Protein AF-A0A3M5DFJ5-F1 (afdb_monomer_lite)

Structure (mmCIF, N/CA/C/O backbone):
data_AF-A0A3M5DFJ5-F1
#
_entry.id   AF-A0A3M5DFJ5-F1
#
loop_
_atom_site.group_PDB
_atom_site.id
_atom_site.type_symbol
_atom_site.label_atom_id
_atom_site.label_alt_id
_atom_site.label_comp_id
_atom_site.label_asym_id
_atom_site.label_entity_id
_atom_site.label_seq_id
_atom_site.pdbx_PDB_ins_code
_atom_site.Cartn_x
_atom_site.Cartn_y
_atom_site.Cartn_z
_atom_site.occupancy
_atom_site.B_iso_or_equiv
_atom_site.auth_seq_id
_atom_site.auth_comp_id
_atom_site.auth_asym_id
_atom_site.auth_atom_id
_atom_site.pdbx_PDB_model_num
ATOM 1 N N . MET A 1 1 ? 1.014 6.872 -6.466 1.00 54.78 1 MET A N 1
ATOM 2 C CA . MET A 1 1 ? 0.220 7.341 -5.309 1.00 54.78 1 MET A CA 1
ATOM 3 C C . MET A 1 1 ? -0.673 6.203 -4.856 1.00 54.78 1 MET A C 1
ATOM 5 O O . MET A 1 1 ? -1.175 5.494 -5.719 1.00 54.78 1 MET A O 1
ATOM 9 N N . LEU A 1 2 ? -0.820 5.991 -3.548 1.00 61.59 2 LEU A N 1
ATOM 10 C CA . LEU A 1 2 ? -1.747 4.988 -3.015 1.00 61.59 2 LEU A CA 1
ATOM 11 C C . LEU A 1 2 ? -3.174 5.520 -3.144 1.00 61.59 2 LEU A C 1
ATOM 13 O O . LEU A 1 2 ? -3.435 6.653 -2.744 1.00 61.59 2 LEU A O 1
ATOM 17 N N . SER A 1 3 ? -4.080 4.729 -3.714 1.00 76.25 3 SER A N 1
ATOM 18 C CA . SER A 1 3 ? -5.492 5.114 -3.785 1.00 76.25 3 SER A CA 1
ATOM 19 C C . SER A 1 3 ? -6.159 4.969 -2.408 1.00 76.25 3 SER A C 1
ATOM 21 O O . SER A 1 3 ? -5.796 4.053 -1.666 1.00 76.25 3 SER A O 1
ATOM 23 N N . PRO A 1 4 ? -7.177 5.786 -2.076 1.00 76.69 4 PRO A N 1
ATOM 24 C CA . PRO A 1 4 ? -7.903 5.686 -0.806 1.00 76.69 4 PRO A CA 1
ATOM 25 C C . PRO A 1 4 ? -8.416 4.269 -0.519 1.00 76.69 4 PRO A C 1
ATOM 27 O O . PRO A 1 4 ? -8.178 3.743 0.561 1.00 76.69 4 PRO A O 1
ATOM 30 N N . GLY A 1 5 ? -8.971 3.582 -1.524 1.00 77.00 5 GLY A N 1
ATOM 31 C CA . GLY A 1 5 ? -9.443 2.199 -1.370 1.00 77.00 5 GLY A CA 1
ATOM 32 C C . GLY A 1 5 ? -8.339 1.178 -1.052 1.00 77.00 5 GLY A C 1
ATOM 33 O O . GLY A 1 5 ? -8.607 0.124 -0.479 1.00 77.00 5 GLY A O 1
ATOM 34 N N . GLN A 1 6 ? -7.074 1.475 -1.374 1.00 70.44 6 GLN A N 1
ATOM 35 C CA . GLN A 1 6 ? -5.941 0.638 -0.962 1.00 70.44 6 GLN A CA 1
ATOM 36 C C . GLN A 1 6 ? -5.571 0.891 0.502 1.00 70.44 6 GLN A C 1
ATOM 38 O O . GLN A 1 6 ? -5.241 -0.057 1.210 1.00 70.44 6 GLN A O 1
ATOM 43 N N . ILE A 1 7 ? -5.671 2.139 0.965 1.00 77.00 7 ILE A N 1
ATOM 44 C CA . ILE A 1 7 ? -5.459 2.512 2.371 1.00 77.00 7 ILE A CA 1
ATOM 45 C C . ILE A 1 7 ? -6.571 1.919 3.245 1.00 77.00 7 ILE A C 1
ATOM 47 O O . ILE A 1 7 ? -6.286 1.315 4.276 1.00 77.00 7 ILE A O 1
ATOM 51 N N . GLU A 1 8 ? -7.825 1.995 2.802 1.00 79.62 8 GLU A N 1
ATOM 52 C CA . GLU A 1 8 ? -8.954 1.365 3.490 1.00 79.62 8 GLU A CA 1
ATOM 53 C C . GLU A 1 8 ? -8.775 -0.149 3.596 1.00 79.62 8 GLU A C 1
ATOM 55 O O . GLU A 1 8 ? -8.967 -0.709 4.673 1.00 79.62 8 GLU A O 1
ATOM 60 N N . ALA A 1 9 ? -8.344 -0.821 2.522 1.00 77.06 9 ALA A N 1
ATOM 61 C CA . ALA A 1 9 ? -8.073 -2.258 2.549 1.00 77.06 9 ALA A CA 1
ATOM 62 C C . ALA A 1 9 ? -6.937 -2.628 3.519 1.00 77.06 9 ALA A C 1
ATOM 64 O O . ALA A 1 9 ? -7.020 -3.651 4.197 1.00 77.06 9 ALA A O 1
ATOM 65 N N . LEU A 1 10 ? -5.898 -1.797 3.626 1.00 79.75 10 LEU A N 1
ATOM 66 C CA . LEU A 1 10 ? -4.825 -1.981 4.603 1.00 79.75 10 LEU A CA 1
ATOM 67 C C . LEU A 1 10 ? -5.354 -1.895 6.039 1.00 79.75 10 LEU A C 1
ATOM 69 O O . LEU A 1 10 ? -5.041 -2.764 6.848 1.00 79.75 10 LEU A O 1
ATOM 73 N N . LEU A 1 11 ? -6.159 -0.871 6.333 1.00 76.19 11 LEU A N 1
ATOM 74 C CA . LEU A 1 11 ? -6.695 -0.610 7.670 1.00 76.19 11 LEU A CA 1
ATOM 75 C C . LEU A 1 11 ? -7.764 -1.632 8.082 1.00 76.19 11 LEU A C 1
ATOM 77 O O . LEU A 1 11 ? -7.813 -2.025 9.241 1.00 76.19 11 LEU A O 1
ATOM 81 N N . THR A 1 12 ? -8.593 -2.095 7.142 1.00 79.38 12 THR A N 1
ATOM 82 C CA . THR A 1 12 ? -9.687 -3.042 7.428 1.00 79.38 12 THR A CA 1
ATOM 83 C C . THR A 1 12 ? -9.266 -4.506 7.345 1.00 79.38 12 THR A C 1
ATOM 85 O O . THR A 1 12 ? -9.677 -5.307 8.178 1.00 79.38 12 THR A O 1
ATOM 88 N N . LYS A 1 13 ? -8.461 -4.893 6.345 1.00 78.44 13 LYS A N 1
ATOM 89 C CA . LYS A 1 13 ? -8.061 -6.297 6.115 1.00 78.44 13 LYS A CA 1
ATOM 90 C C . LYS A 1 13 ? -6.668 -6.625 6.646 1.00 78.44 13 LYS A C 1
ATOM 92 O O . LYS A 1 13 ? -6.244 -7.776 6.540 1.00 78.44 13 LYS A O 1
ATOM 97 N N . GLY A 1 14 ? -5.922 -5.629 7.126 1.00 81.12 14 GLY A N 1
ATOM 98 C CA . GLY A 1 14 ? -4.518 -5.785 7.508 1.00 81.12 14 GLY A CA 1
ATOM 99 C C . GLY A 1 14 ? -3.596 -6.086 6.322 1.00 81.12 14 GLY A C 1
ATOM 100 O O . GLY A 1 14 ? -2.453 -6.487 6.518 1.00 81.12 14 GLY A O 1
ATOM 101 N N . LYS A 1 15 ? -4.072 -5.952 5.076 1.00 80.88 15 LYS A N 1
ATOM 102 C CA . LYS A 1 15 ? -3.284 -6.194 3.858 1.00 80.88 15 LYS A CA 1
ATOM 103 C C . LYS A 1 15 ? -3.830 -5.412 2.666 1.00 80.88 15 LYS A C 1
ATOM 105 O O . LYS A 1 15 ? -5.036 -5.398 2.431 1.00 80.88 15 LYS A O 1
ATOM 110 N N . THR A 1 16 ? -2.949 -4.813 1.873 1.00 82.00 16 THR A N 1
ATOM 111 C CA . THR A 1 16 ? -3.292 -4.206 0.583 1.00 82.00 16 THR A CA 1
ATOM 112 C C . THR A 1 16 ? -3.237 -5.241 -0.534 1.00 82.00 16 THR A C 1
ATOM 114 O O . THR A 1 16 ? -2.623 -6.302 -0.411 1.00 82.00 16 THR A O 1
ATOM 117 N N . GLY A 1 17 ? -3.830 -4.895 -1.678 1.00 80.19 17 GLY A N 1
ATOM 118 C CA . GLY A 1 17 ? -3.484 -5.535 -2.947 1.00 80.19 17 GLY A CA 1
ATOM 119 C C . GLY A 1 17 ? -2.040 -5.230 -3.369 1.00 80.19 17 GLY A C 1
ATOM 120 O O . GLY A 1 17 ? -1.352 -4.430 -2.731 1.00 80.19 17 GLY A O 1
ATOM 121 N N . ILE A 1 18 ? -1.591 -5.861 -4.458 1.00 81.56 18 ILE A N 1
ATOM 122 C CA . ILE A 1 18 ? -0.278 -5.588 -5.055 1.00 81.56 18 ILE A CA 1
ATOM 123 C C . ILE A 1 18 ? -0.266 -4.150 -5.576 1.00 81.56 18 ILE A C 1
ATOM 125 O O . ILE A 1 18 ? -1.021 -3.790 -6.479 1.00 81.56 18 ILE A O 1
ATOM 129 N N . LEU A 1 19 ? 0.605 -3.342 -4.996 1.00 81.50 19 LEU A N 1
ATOM 130 C CA . LEU A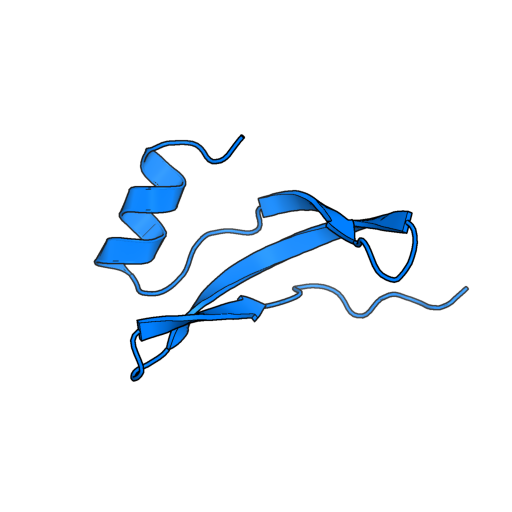 1 19 ? 0.899 -1.982 -5.400 1.00 81.50 19 LEU A CA 1
ATOM 131 C C . LEU A 1 19 ? 2.066 -2.029 -6.381 1.00 81.50 19 LEU A C 1
ATOM 133 O O . LEU A 1 19 ? 3.083 -2.679 -6.124 1.00 81.50 19 LEU A O 1
ATOM 137 N N . LYS A 1 20 ? 1.897 -1.351 -7.513 1.00 76.56 20 LYS A N 1
ATOM 138 C CA . LYS A 1 20 ? 2.908 -1.287 -8.566 1.00 76.56 20 LYS A CA 1
ATOM 139 C C . LYS A 1 20 ? 3.693 0.011 -8.495 1.00 76.56 20 LYS A C 1
ATOM 141 O O . LYS A 1 20 ? 3.149 1.046 -8.109 1.00 76.56 20 LYS A O 1
ATOM 146 N N . GLY A 1 21 ? 4.953 -0.045 -8.919 1.00 73.00 21 GLY A N 1
ATOM 147 C CA . GLY A 1 21 ? 5.796 1.144 -9.037 1.00 73.00 21 GLY A CA 1
ATOM 148 C C . GLY A 1 21 ? 6.440 1.599 -7.728 1.00 73.00 21 GLY A C 1
ATOM 149 O O . GLY A 1 21 ? 6.736 2.784 -7.573 1.00 73.00 21 GLY A O 1
ATOM 150 N N . PHE A 1 22 ? 6.688 0.684 -6.786 1.00 80.56 22 PHE A N 1
ATOM 151 C CA . PHE A 1 22 ? 7.575 1.001 -5.671 1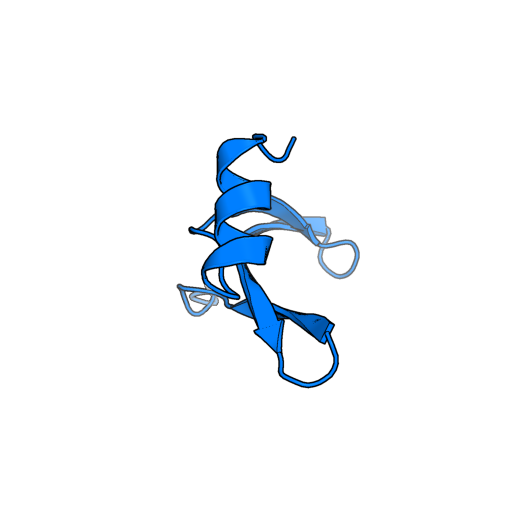.00 80.56 22 PHE A CA 1
ATOM 152 C C . PHE A 1 22 ? 8.996 1.164 -6.177 1.00 80.56 22 PHE A C 1
ATOM 154 O O . PHE A 1 22 ? 9.535 0.268 -6.813 1.00 80.56 22 PHE A O 1
ATOM 161 N N . HIS A 1 23 ? 9.630 2.280 -5.850 1.00 78.25 23 HIS A N 1
ATOM 162 C CA . HIS A 1 23 ? 11.023 2.506 -6.195 1.00 78.25 23 HIS A CA 1
ATOM 163 C C . HIS A 1 23 ? 11.927 2.110 -5.024 1.00 78.25 23 HIS A C 1
ATOM 165 O O . HIS A 1 23 ? 11.878 2.715 -3.950 1.00 78.25 23 HIS A O 1
ATOM 171 N N . SER A 1 24 ? 12.766 1.090 -5.214 1.00 76.12 24 SER A N 1
ATOM 172 C CA . SER A 1 24 ? 13.694 0.665 -4.169 1.00 76.12 24 SER A CA 1
ATOM 173 C C . SER A 1 24 ? 14.861 1.632 -4.076 1.00 76.12 24 SER A C 1
ATOM 175 O O . SER A 1 24 ? 15.692 1.704 -4.976 1.00 76.12 24 SER A O 1
ATOM 177 N N . LYS A 1 25 ? 14.996 2.318 -2.942 1.00 75.75 25 LYS A N 1
ATOM 178 C CA . LYS A 1 25 ? 16.146 3.197 -2.683 1.00 75.75 25 LYS A CA 1
ATOM 179 C C . LYS A 1 25 ? 17.482 2.436 -2.670 1.00 75.75 25 LYS A C 1
ATOM 181 O O . LYS A 1 25 ? 18.523 3.024 -2.918 1.00 75.75 25 LYS A O 1
ATOM 186 N N . LYS A 1 26 ? 17.442 1.127 -2.388 1.00 77.12 26 LYS A N 1
ATOM 187 C CA . LYS A 1 26 ? 18.624 0.262 -2.253 1.00 77.12 26 LYS A CA 1
ATOM 188 C C . LYS A 1 26 ? 19.147 -0.262 -3.591 1.00 77.12 26 LYS A C 1
ATOM 190 O O . LYS A 1 26 ? 20.338 -0.510 -3.718 1.00 77.12 26 LYS A O 1
ATOM 195 N N . THR A 1 27 ? 18.265 -0.465 -4.568 1.00 73.56 27 THR A N 1
ATOM 196 C CA . THR A 1 27 ? 18.630 -1.034 -5.878 1.00 73.56 27 THR A CA 1
ATOM 197 C C . THR A 1 27 ? 18.328 -0.110 -7.056 1.00 73.56 27 THR A C 1
ATOM 199 O O . THR A 1 27 ? 18.712 -0.440 -8.171 1.00 73.56 27 THR A O 1
ATOM 202 N N . GLY A 1 28 ? 17.630 1.010 -6.843 1.00 79.62 28 GLY A N 1
ATOM 203 C CA . GLY A 1 28 ? 17.191 1.925 -7.905 1.00 79.62 28 GLY A CA 1
ATOM 204 C C . GLY A 1 28 ? 16.164 1.316 -8.865 1.00 79.62 28 GLY A C 1
ATOM 205 O O . GLY A 1 28 ? 15.899 1.873 -9.924 1.00 79.62 28 GLY A O 1
ATOM 206 N N . LYS A 1 29 ? 15.615 0.139 -8.537 1.00 79.19 29 LYS A N 1
A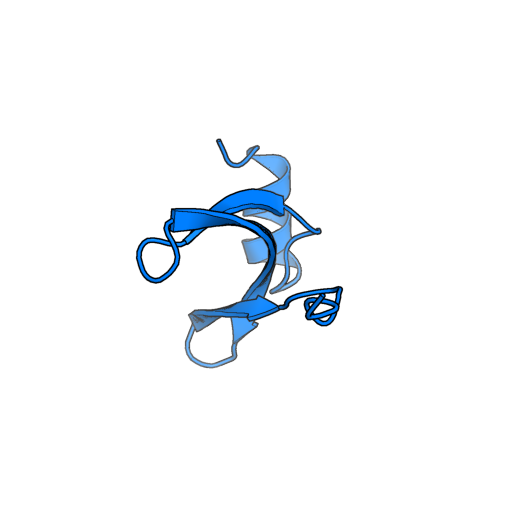TOM 207 C CA . LYS A 1 29 ? 14.675 -0.589 -9.394 1.00 79.19 29 LYS A CA 1
ATOM 208 C C . LYS A 1 29 ? 13.248 -0.412 -8.904 1.00 79.19 29 LYS A C 1
ATOM 210 O O . LYS A 1 29 ? 12.984 -0.447 -7.697 1.00 79.19 29 LYS A O 1
ATOM 215 N N . SER A 1 30 ? 12.341 -0.289 -9.863 1.00 80.62 30 SER A N 1
ATOM 216 C CA . SER A 1 30 ? 10.906 -0.355 -9.630 1.00 80.62 30 SER A CA 1
ATOM 217 C C . SER A 1 30 ? 10.485 -1.800 -9.368 1.00 80.62 30 SER A C 1
ATOM 219 O O . SER A 1 30 ? 10.923 -2.713 -10.069 1.00 80.62 30 SER A O 1
ATOM 221 N N . PHE A 1 31 ? 9.650 -2.018 -8.360 1.00 82.62 31 PHE A N 1
ATOM 222 C CA . PHE A 1 31 ? 9.110 -3.324 -8.012 1.00 82.62 31 PHE A CA 1
ATOM 223 C C . PHE A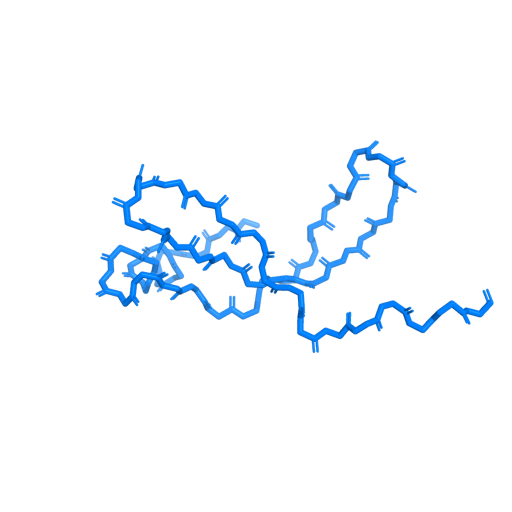 1 31 ? 7.640 -3.228 -7.608 1.00 82.62 31 PHE A C 1
ATOM 225 O O . PHE A 1 31 ? 7.134 -2.166 -7.237 1.00 82.62 31 PHE A O 1
ATOM 232 N N . ASP A 1 32 ? 6.976 -4.377 -7.656 1.00 84.56 32 ASP A N 1
ATOM 233 C CA . ASP A 1 32 ? 5.585 -4.535 -7.258 1.00 84.56 32 ASP A CA 1
ATOM 234 C C . ASP A 1 32 ? 5.530 -5.319 -5.939 1.00 84.56 32 ASP A C 1
ATOM 236 O O . ASP A 1 32 ? 6.164 -6.371 -5.804 1.00 84.56 32 ASP A O 1
ATOM 240 N N . ALA A 1 33 ? 4.783 -4.819 -4.956 1.00 85.69 33 ALA A N 1
ATOM 241 C CA . ALA A 1 33 ? 4.626 -5.464 -3.651 1.00 85.69 33 ALA A CA 1
ATOM 242 C C . ALA A 1 33 ? 3.256 -5.147 -3.044 1.00 85.69 33 ALA A C 1
ATOM 244 O O . ALA A 1 33 ? 2.661 -4.117 -3.328 1.00 85.69 33 ALA A O 1
ATOM 245 N N . ALA A 1 34 ? 2.741 -6.016 -2.188 1.00 85.62 34 ALA A N 1
ATOM 246 C CA . ALA A 1 34 ? 1.642 -5.684 -1.290 1.00 85.62 34 ALA A CA 1
ATOM 247 C C . ALA A 1 34 ? 2.201 -5.181 0.051 1.00 85.62 34 ALA A C 1
ATOM 249 O O . ALA A 1 34 ? 3.327 -5.503 0.417 1.00 85.62 34 ALA A O 1
ATOM 250 N N . LEU A 1 35 ? 1.418 -4.404 0.791 1.00 84.81 35 LEU A N 1
ATOM 251 C CA . LEU A 1 35 ? 1.702 -4.014 2.167 1.00 84.81 35 LEU A CA 1
ATOM 252 C C . LEU A 1 35 ? 0.817 -4.834 3.099 1.00 84.81 35 LEU A C 1
ATOM 254 O O . LEU A 1 35 ? -0.379 -4.969 2.859 1.00 84.81 35 LEU A O 1
ATOM 258 N N . LYS A 1 36 ? 1.386 -5.374 4.167 1.00 86.50 36 LYS A N 1
ATOM 259 C CA . LYS A 1 36 ? 0.667 -6.092 5.216 1.00 86.50 36 LYS A CA 1
ATOM 260 C C . LYS A 1 36 ? 0.893 -5.379 6.539 1.00 86.50 36 LYS A C 1
ATOM 262 O O . LYS A 1 36 ? 2.031 -5.098 6.885 1.00 86.50 36 LYS A O 1
ATOM 267 N N . LEU A 1 37 ? -0.174 -5.097 7.271 1.00 85.44 37 LEU A N 1
ATOM 268 C CA . LEU A 1 37 ? -0.101 -4.629 8.646 1.00 85.44 37 LEU A CA 1
ATOM 269 C C . LEU A 1 37 ? 0.040 -5.860 9.551 1.00 85.44 37 LEU A C 1
ATOM 271 O O . LEU A 1 37 ? -0.804 -6.758 9.519 1.00 85.44 37 LEU A O 1
ATOM 275 N N . ASN A 1 38 ? 1.129 -5.944 10.307 1.00 81.00 38 ASN A N 1
ATOM 276 C CA . ASN A 1 38 ? 1.332 -7.018 11.273 1.00 81.00 38 ASN A CA 1
ATOM 277 C C . ASN A 1 38 ? 0.713 -6.660 12.641 1.00 81.00 38 ASN A C 1
ATOM 279 O O . ASN A 1 38 ? 0.185 -5.565 12.837 1.00 81.00 38 ASN A O 1
ATOM 283 N N . HIS A 1 39 ? 0.763 -7.595 13.593 1.00 80.19 39 HIS A N 1
ATOM 284 C CA . HIS A 1 39 ? 0.173 -7.412 14.927 1.00 80.19 39 HIS A CA 1
ATOM 285 C C . HIS A 1 39 ? 0.829 -6.293 15.755 1.00 80.19 39 HIS A C 1
ATOM 287 O O . HIS A 1 39 ? 0.227 -5.812 16.705 1.00 80.19 39 HIS A O 1
ATOM 293 N N . GLU A 1 40 ? 2.030 -5.848 15.382 1.00 83.19 40 GLU A N 1
ATOM 294 C CA . GLU A 1 40 ? 2.714 -4.699 15.989 1.00 83.19 40 GLU A CA 1
ATOM 295 C C . GLU A 1 40 ? 2.362 -3.371 15.293 1.00 83.19 40 GLU A C 1
ATOM 297 O O . GLU A 1 40 ? 3.065 -2.378 15.464 1.00 83.19 40 GLU A O 1
ATOM 302 N N . ALA A 1 41 ? 1.316 -3.347 14.458 1.00 78.12 41 ALA A N 1
ATOM 303 C CA . ALA A 1 41 ? 0.958 -2.210 13.609 1.00 78.12 41 ALA A CA 1
ATOM 304 C C . ALA A 1 41 ? 2.093 -1.756 12.664 1.00 78.12 41 ALA A C 1
ATOM 306 O O . ALA A 1 41 ? 2.110 -0.616 12.196 1.00 78.12 41 ALA A O 1
ATOM 307 N N . LYS A 1 42 ? 3.040 -2.649 12.340 1.00 82.06 42 LYS A N 1
ATOM 308 C CA . LYS A 1 42 ? 4.104 -2.382 11.367 1.00 82.06 42 LYS A CA 1
ATOM 309 C C . LYS A 1 42 ? 3.674 -2.815 9.974 1.00 82.06 42 LYS A C 1
ATOM 311 O O . LYS A 1 42 ? 2.997 -3.826 9.792 1.00 82.06 42 LYS A O 1
ATOM 316 N N . LEU A 1 43 ? 4.116 -2.046 8.984 1.00 82.69 43 LEU A N 1
ATOM 317 C CA . LEU A 1 43 ? 3.918 -2.352 7.574 1.00 82.69 43 LEU A CA 1
ATOM 318 C C . LEU A 1 43 ? 5.050 -3.237 7.055 1.00 82.69 43 LEU A C 1
ATOM 320 O O . LEU A 1 43 ? 6.212 -2.839 7.043 1.00 82.69 43 LEU A O 1
ATOM 324 N N . GLU A 1 44 ? 4.692 -4.421 6.580 1.00 84.56 44 GLU A N 1
ATOM 325 C CA . GLU A 1 44 ? 5.578 -5.374 5.924 1.00 84.56 44 GLU A CA 1
ATOM 326 C C . GLU A 1 44 ? 5.313 -5.407 4.420 1.00 84.56 44 GLU A C 1
ATOM 328 O O . GLU A 1 44 ? 4.167 -5.459 3.970 1.00 84.56 44 GLU A O 1
ATOM 333 N N . PHE A 1 45 ? 6.382 -5.416 3.627 1.00 82.75 45 PHE A N 1
ATOM 334 C CA . PHE A 1 45 ? 6.287 -5.589 2.182 1.00 82.75 45 PHE A CA 1
ATOM 335 C C . PHE A 1 45 ? 6.178 -7.078 1.837 1.00 82.75 45 PHE A C 1
ATOM 337 O O . PHE A 1 45 ? 7.097 -7.859 2.075 1.00 82.75 45 PHE A O 1
ATOM 344 N N . VAL A 1 46 ? 5.060 -7.465 1.231 1.00 83.00 46 VAL A N 1
ATOM 345 C CA . VAL A 1 46 ? 4.790 -8.813 0.730 1.00 83.00 46 VAL A CA 1
ATOM 346 C C . VAL A 1 46 ? 4.979 -8.818 -0.784 1.00 83.00 46 VAL A C 1
ATO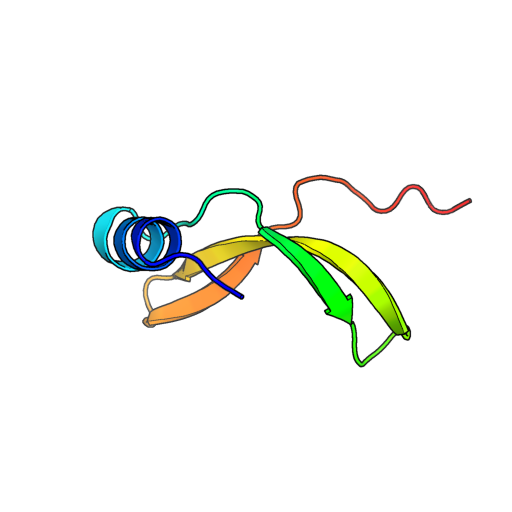M 348 O O . VAL A 1 46 ? 4.134 -8.353 -1.546 1.00 83.00 46 VAL A O 1
ATOM 351 N N . PHE A 1 47 ? 6.104 -9.353 -1.242 1.00 78.25 47 PHE A N 1
ATOM 352 C CA . PHE A 1 47 ? 6.448 -9.420 -2.661 1.00 78.25 47 PHE A CA 1
ATOM 353 C C . PHE A 1 47 ? 5.831 -10.672 -3.294 1.00 78.25 47 PHE A C 1
ATOM 355 O O . PHE A 1 47 ? 6.143 -11.793 -2.901 1.00 78.25 47 PHE A O 1
ATOM 362 N N . SER A 1 48 ? 4.956 -10.503 -4.289 1.00 66.38 48 SER A N 1
ATOM 363 C CA . SER A 1 48 ? 4.221 -11.622 -4.909 1.00 66.38 48 SER A CA 1
ATOM 364 C C . SER A 1 48 ? 5.003 -12.360 -5.997 1.00 66.38 48 SER A C 1
ATOM 366 O O . SER A 1 48 ? 4.510 -13.340 -6.550 1.00 66.38 48 SER A O 1
ATOM 368 N N . ARG A 1 49 ? 6.216 -11.913 -6.333 1.00 58.03 49 ARG A N 1
ATOM 369 C CA . ARG A 1 49 ? 7.102 -12.611 -7.267 1.00 58.03 49 ARG A CA 1
ATOM 370 C C . ARG A 1 49 ? 8.520 -12.569 -6.735 1.00 58.03 49 ARG A C 1
ATOM 372 O O . ARG A 1 49 ? 9.044 -11.502 -6.424 1.00 58.03 49 ARG A O 1
ATOM 379 N N . LYS A 1 50 ? 9.140 -13.748 -6.658 1.00 52.03 50 LYS A N 1
ATOM 380 C CA . LYS A 1 50 ? 10.593 -13.860 -6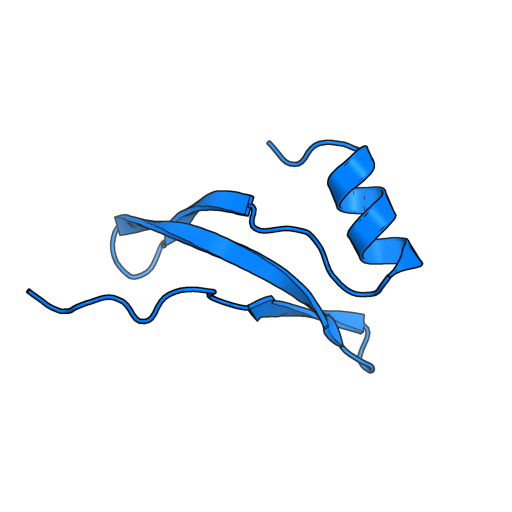.541 1.00 52.03 50 LYS A CA 1
ATOM 381 C C . LYS A 1 50 ? 11.180 -13.023 -7.684 1.00 52.03 50 LYS A C 1
ATOM 383 O O . LYS A 1 50 ? 10.720 -13.199 -8.814 1.00 52.03 50 LYS A O 1
ATOM 388 N N . PRO A 1 51 ? 12.134 -12.112 -7.437 1.00 51.69 51 PRO A N 1
ATOM 389 C CA . PRO A 1 51 ? 12.867 -11.520 -8.537 1.00 51.69 51 PRO A CA 1
ATOM 390 C C . PRO A 1 51 ? 13.552 -12.687 -9.245 1.00 51.69 51 PRO A C 1
ATOM 392 O O . PRO A 1 51 ? 14.450 -13.309 -8.677 1.00 51.69 51 PRO A O 1
ATOM 395 N N . THR A 1 52 ? 13.082 -13.047 -10.439 1.00 47.06 52 THR A N 1
ATOM 396 C CA . THR A 1 52 ? 13.848 -13.909 -11.332 1.00 47.06 52 THR A CA 1
ATOM 397 C C . THR A 1 52 ? 15.125 -13.133 -11.607 1.00 47.06 52 THR A C 1
ATOM 399 O O . THR A 1 52 ? 15.111 -12.131 -12.320 1.00 47.06 52 THR A O 1
ATOM 402 N N . ARG A 1 53 ? 16.200 -13.515 -10.911 1.00 48.34 53 ARG A N 1
ATOM 403 C CA . ARG A 1 53 ? 17.553 -13.080 -11.229 1.00 48.34 53 ARG A CA 1
ATOM 404 C C . ARG A 1 53 ? 17.823 -13.604 -12.637 1.00 48.34 53 ARG A C 1
ATOM 406 O O . ARG A 1 53 ? 17.900 -14.818 -12.811 1.00 48.34 53 ARG A O 1
ATOM 413 N N . ALA A 1 54 ? 17.833 -12.696 -13.606 1.00 43.81 54 ALA A N 1
ATOM 414 C CA . ALA A 1 54 ? 18.567 -12.888 -14.847 1.00 43.81 54 ALA A CA 1
ATOM 415 C C . ALA A 1 54 ? 20.041 -12.584 -14.566 1.00 43.81 54 ALA A C 1
ATOM 417 O O . ALA A 1 54 ? 20.285 -11.656 -13.752 1.00 43.81 54 ALA A O 1
#

pLDDT: mean 75.56, std 10.66, range [43.81, 86.5]

Foldseek 3Di:
DDDPVQVVCCVPVQKGDWDWQDQDPVPRDTAIWIWGQDPVRDTDTHHPDDPPDD

Secondary structure (DSSP, 8-state):
---HHHHHHHHHHSB--PEEEEE-TTT--EEEEEEEE-TTS-EEEE-SS-----

Radius of gyration: 12.02 Å; chains: 1; bounding box: 28×21×31 Å

Sequence (54 aa):
MLSPGQIEALLTKGKTGILKGFHSKKTGKSFDAALKLNHEAKLEFVFSRKPTRA

Organism: Pseudomonas aeruginosa (NCBI:txid287)

InterPro domains:
  IPR025589 Topoisomerase C-terminal repeat [PF13342] (2-47)